Protein AF-A0A6P0Q1T5-F1 (afdb_monomer_lite)

Foldseek 3Di:
DVDDDDDDDQDDCVRVVVVCVVVVWAWDDKDFPDPPDPPVPRRDIDTDTDDPPDD

Radius of gyration: 14.45 Å; chains: 1; bounding box: 35×32×33 Å

Secondary structure (DSSP, 8-state):
-TT---------HHHHHHHHHHTTPEEEEEEEESTTS-GGG--EEEEEEE-----

Sequence (55 aa):
RPTGYRYVVGWEYQSLARCVEQAGFEIFDHYYRPPGLPCEQQCWLVIVALNRVQY

pLDDT: mean 88.42, std 11.54, range [51.44, 97.56]

Structure (mmCIF, N/CA/C/O backbone):
data_AF-A0A6P0Q1T5-F1
#
_entry.id   AF-A0A6P0Q1T5-F1
#
loop_
_atom_site.group_PDB
_atom_site.id
_atom_site.type_symbol
_atom_site.label_atom_id
_atom_site.label_alt_id
_atom_site.label_comp_id
_atom_site.label_asym_id
_atom_site.label_entity_id
_atom_site.label_seq_id
_atom_site.pdbx_PDB_ins_code
_atom_site.Cartn_x
_atom_site.Cartn_y
_atom_site.Cartn_z
_atom_site.occupancy
_atom_site.B_iso_or_equiv
_atom_site.auth_seq_id
_atom_site.auth_comp_id
_atom_site.auth_asym_id
_atom_site.auth_atom_id
_atom_site.pdbx_PDB_model_num
ATOM 1 N N . ARG A 1 1 ? 6.186 23.300 -2.916 1.00 51.44 1 ARG A N 1
ATOM 2 C CA . ARG A 1 1 ? 7.389 24.004 -2.404 1.00 51.44 1 ARG A CA 1
ATOM 3 C C . ARG A 1 1 ? 8.603 23.498 -3.183 1.00 51.44 1 ARG A C 1
ATOM 5 O O . ARG A 1 1 ? 8.735 22.282 -3.241 1.00 51.44 1 ARG A O 1
ATOM 12 N N . PRO A 1 2 ? 9.435 24.369 -3.784 1.00 63.59 2 PRO A N 1
ATOM 13 C CA . PRO A 1 2 ? 10.500 23.969 -4.717 1.00 63.59 2 PRO A CA 1
ATOM 14 C C . PRO A 1 2 ? 11.757 23.378 -4.054 1.00 63.59 2 PRO A C 1
ATOM 16 O O . PRO A 1 2 ? 12.675 22.984 -4.755 1.00 63.59 2 PRO A O 1
ATOM 19 N N . THR A 1 3 ? 11.815 23.315 -2.719 1.00 69.12 3 THR A N 1
ATOM 20 C CA . THR A 1 3 ? 13.019 22.909 -1.963 1.00 69.12 3 THR A CA 1
ATOM 21 C C . THR A 1 3 ? 12.739 21.890 -0.851 1.00 69.12 3 THR A C 1
ATOM 23 O O . THR A 1 3 ? 13.530 21.737 0.073 1.00 69.12 3 THR A O 1
ATOM 26 N N . GLY A 1 4 ? 11.598 21.195 -0.892 1.00 70.81 4 GLY A N 1
ATOM 27 C CA . GLY A 1 4 ? 11.266 20.190 0.123 1.00 70.81 4 GLY A CA 1
ATOM 28 C C . GLY A 1 4 ? 11.767 18.803 -0.265 1.00 70.81 4 GLY A C 1
ATOM 29 O O . GLY A 1 4 ? 11.249 18.234 -1.225 1.00 70.81 4 GLY A O 1
ATO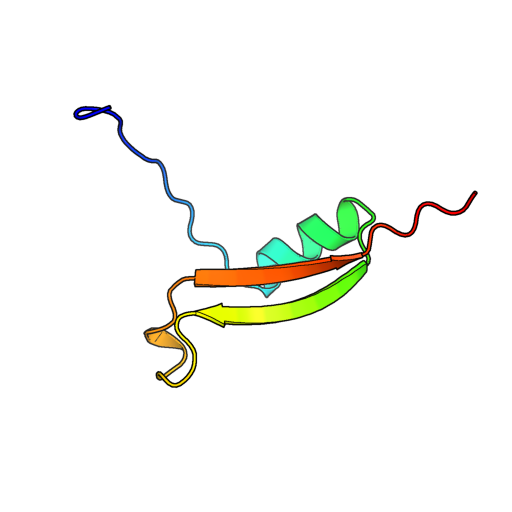M 30 N N . TYR A 1 5 ? 12.705 18.240 0.501 1.00 73.62 5 TYR A N 1
ATOM 31 C CA . TYR A 1 5 ? 13.016 16.812 0.427 1.00 73.62 5 TYR A CA 1
ATOM 32 C C . TYR A 1 5 ? 11.750 16.012 0.744 1.00 73.62 5 TYR A C 1
ATOM 34 O O . TYR A 1 5 ? 11.143 16.176 1.804 1.00 73.62 5 TYR A O 1
ATOM 42 N N . ARG A 1 6 ? 11.321 15.171 -0.199 1.00 74.50 6 ARG A N 1
ATOM 43 C CA . ARG A 1 6 ? 10.271 14.184 0.041 1.00 74.50 6 ARG A CA 1
ATOM 44 C C . ARG A 1 6 ? 10.956 12.898 0.454 1.00 74.50 6 ARG A C 1
ATOM 46 O O . ARG A 1 6 ? 11.604 12.257 -0.366 1.00 74.50 6 ARG A O 1
ATOM 53 N N . TYR A 1 7 ? 10.821 12.546 1.723 1.00 77.06 7 TYR A N 1
ATOM 54 C CA . TYR A 1 7 ? 11.178 11.213 2.171 1.00 77.06 7 TYR A CA 1
ATOM 55 C C . TYR A 1 7 ? 10.149 10.248 1.595 1.00 77.06 7 TYR A C 1
ATOM 57 O O . TYR A 1 7 ? 8.948 10.405 1.812 1.00 77.06 7 TYR A O 1
ATOM 65 N N . VAL A 1 8 ? 10.634 9.295 0.811 1.00 74.12 8 VAL A N 1
ATOM 66 C CA . VAL A 1 8 ? 9.852 8.148 0.364 1.00 74.12 8 VAL A CA 1
ATOM 67 C C . VAL A 1 8 ? 10.314 6.944 1.161 1.00 74.12 8 VAL A C 1
ATOM 69 O O . VAL A 1 8 ? 11.495 6.820 1.483 1.00 74.12 8 VAL A O 1
ATOM 72 N N . VAL A 1 9 ? 9.381 6.063 1.487 1.00 77.75 9 VAL A N 1
ATOM 73 C CA . VAL A 1 9 ? 9.698 4.773 2.083 1.00 77.75 9 VAL A CA 1
ATOM 74 C C . VAL A 1 9 ? 9.070 3.714 1.187 1.00 77.75 9 VAL A C 1
ATOM 76 O O . VAL A 1 9 ? 7.878 3.774 0.891 1.00 77.75 9 VAL A O 1
ATOM 79 N N . GLY A 1 10 ? 9.896 2.808 0.669 1.00 82.44 10 GLY A N 1
ATOM 80 C CA . GLY A 1 10 ? 9.433 1.702 -0.162 1.00 82.44 10 GLY A CA 1
ATOM 81 C C . GLY A 1 10 ? 8.913 0.596 0.741 1.00 82.44 10 GLY A C 1
ATOM 82 O O . GLY A 1 10 ? 9.677 0.063 1.543 1.00 82.44 10 GLY A O 1
ATOM 83 N N . TRP A 1 11 ? 7.619 0.304 0.662 1.00 88.69 11 TRP A N 1
ATOM 84 C CA . TRP A 1 11 ? 6.996 -0.790 1.399 1.00 88.69 11 TRP A CA 1
ATOM 85 C C . TRP A 1 11 ? 6.316 -1.727 0.418 1.00 88.69 11 TRP A C 1
ATOM 87 O O . TRP A 1 11 ? 5.545 -1.290 -0.434 1.00 88.69 11 TRP A O 1
ATOM 97 N N . GLU A 1 12 ? 6.586 -3.015 0.587 1.00 91.31 12 GLU A N 1
ATOM 98 C CA . GLU A 1 12 ? 5.867 -4.069 -0.114 1.00 91.31 12 GLU A CA 1
ATOM 99 C C . GLU A 1 12 ? 4.566 -4.415 0.603 1.00 91.31 12 GLU A C 1
ATOM 101 O O . GLU A 1 12 ? 4.417 -4.182 1.810 1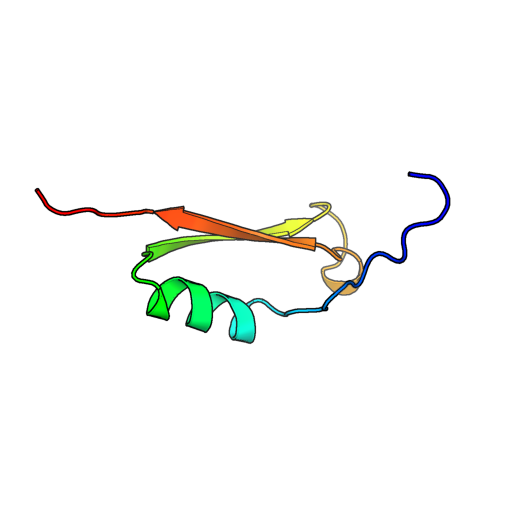.00 91.31 12 GLU A O 1
ATOM 106 N N . TYR A 1 13 ? 3.641 -5.031 -0.138 1.00 94.44 13 TYR A N 1
ATOM 107 C CA . TYR A 1 13 ? 2.319 -5.386 0.372 1.00 94.44 13 TYR A CA 1
ATOM 108 C C . TYR A 1 13 ? 2.383 -6.176 1.679 1.00 94.44 13 TYR A C 1
ATOM 110 O O . TYR A 1 13 ? 1.717 -5.809 2.639 1.00 94.44 13 TYR A O 1
ATOM 118 N N . GLN A 1 14 ? 3.246 -7.190 1.757 1.00 92.88 14 GLN A N 1
ATOM 119 C CA . GLN A 1 14 ? 3.377 -8.052 2.939 1.00 92.88 14 GLN A CA 1
ATOM 120 C C . GLN A 1 14 ? 3.685 -7.266 4.225 1.00 92.88 14 GLN A C 1
ATOM 122 O O . GLN A 1 14 ? 3.151 -7.577 5.290 1.00 92.88 14 GLN A O 1
ATOM 127 N N . SER A 1 15 ? 4.515 -6.225 4.132 1.00 93.88 15 SER A N 1
ATOM 128 C CA . SER A 1 15 ? 4.866 -5.388 5.282 1.00 93.88 15 SER A CA 1
ATOM 129 C C . SER A 1 15 ? 3.737 -4.423 5.630 1.00 93.88 15 SER A C 1
ATOM 131 O O . SER A 1 15 ? 3.392 -4.271 6.801 1.00 93.88 15 SER A O 1
ATOM 133 N N . LEU A 1 16 ? 3.152 -3.770 4.620 1.00 94.88 16 LEU A N 1
ATOM 134 C CA . LEU A 1 16 ? 2.155 -2.726 4.844 1.00 94.88 16 LEU A CA 1
ATOM 135 C C . LEU A 1 16 ? 0.793 -3.297 5.256 1.00 94.88 16 LEU A C 1
ATOM 137 O O . LEU A 1 16 ? 0.141 -2.727 6.128 1.00 94.88 16 LEU A O 1
ATOM 141 N N . ALA A 1 17 ? 0.391 -4.434 4.684 1.00 97.12 17 ALA A N 1
ATOM 142 C CA . ALA A 1 17 ? -0.871 -5.110 4.977 1.00 97.12 17 ALA A CA 1
ATOM 143 C C . ALA A 1 17 ? -1.013 -5.413 6.470 1.00 97.12 17 ALA A C 1
ATOM 145 O O . ALA A 1 17 ? -2.016 -5.055 7.082 1.00 97.12 17 ALA A O 1
ATOM 146 N N . ARG A 1 18 ? 0.048 -5.945 7.089 1.00 96.19 18 ARG A N 1
ATOM 147 C CA . ARG A 1 18 ? 0.070 -6.219 8.528 1.00 96.19 18 ARG A CA 1
ATOM 148 C C . ARG A 1 18 ? -0.225 -4.970 9.358 1.00 96.19 18 ARG A C 1
ATOM 150 O O . ARG A 1 18 ? -0.970 -5.048 10.328 1.00 96.19 18 ARG A O 1
ATOM 157 N N . CYS A 1 19 ? 0.359 -3.827 9.002 1.00 96.06 19 CYS A N 1
ATOM 158 C CA . CYS A 1 19 ? 0.113 -2.575 9.717 1.00 96.06 19 CYS A CA 1
ATOM 159 C C . CYS A 1 19 ? -1.338 -2.104 9.559 1.00 96.06 19 CYS A C 1
ATOM 161 O O . CYS A 1 19 ? -1.928 -1.627 10.525 1.00 96.06 19 CYS A O 1
ATOM 163 N N . VAL A 1 20 ? -1.912 -2.257 8.362 1.00 95.75 20 VAL A N 1
ATOM 164 C CA . VAL A 1 20 ? -3.311 -1.903 8.076 1.00 95.75 20 VAL A CA 1
ATOM 165 C C . VAL A 1 20 ? -4.272 -2.773 8.893 1.00 95.75 20 VAL A C 1
ATOM 167 O O . VAL A 1 20 ? -5.164 -2.244 9.553 1.00 95.75 20 VAL A O 1
ATOM 170 N N . GLU A 1 21 ? -4.046 -4.086 8.927 1.00 96.06 21 GLU A N 1
ATOM 171 C CA . GLU A 1 21 ? -4.854 -5.031 9.709 1.00 96.06 21 GLU A CA 1
ATOM 172 C C . GLU A 1 21 ? -4.715 -4.798 11.219 1.00 96.06 21 GLU A C 1
ATOM 174 O O . GLU A 1 21 ? -5.707 -4.771 11.945 1.00 96.06 21 GLU A O 1
ATOM 179 N N . GLN A 1 22 ? -3.493 -4.558 11.710 1.00 96.31 22 GLN A N 1
ATOM 180 C CA . GLN A 1 22 ? -3.244 -4.236 13.122 1.0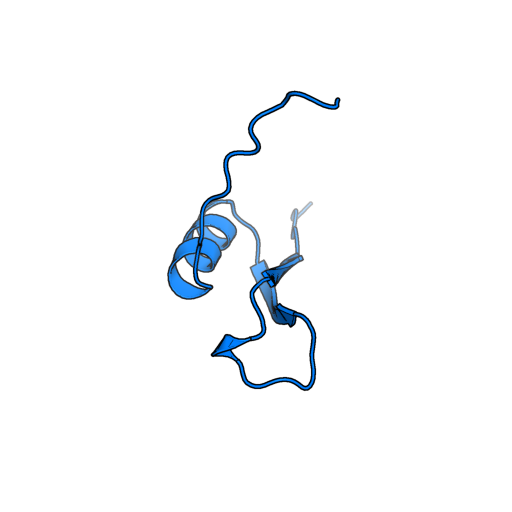0 96.31 22 GLN A CA 1
ATOM 181 C C . GLN A 1 22 ? -3.902 -2.924 13.560 1.00 96.31 22 GLN A C 1
ATOM 183 O O . GLN A 1 22 ? -4.244 -2.777 14.732 1.00 96.31 22 GLN A O 1
ATOM 188 N N . ALA A 1 23 ? -4.100 -1.984 12.635 1.00 95.56 23 ALA A N 1
ATOM 189 C CA . ALA A 1 23 ? -4.854 -0.759 12.879 1.00 95.56 23 ALA A CA 1
ATOM 190 C C . ALA A 1 23 ? -6.383 -0.979 12.913 1.00 95.56 23 ALA A C 1
ATOM 192 O O . ALA A 1 23 ? -7.122 -0.027 13.152 1.00 95.56 23 ALA A O 1
ATOM 193 N N . GLY A 1 24 ? -6.859 -2.213 12.709 1.00 95.44 24 GLY A N 1
ATOM 194 C CA . GLY A 1 24 ? -8.271 -2.591 12.801 1.00 95.44 24 GLY A CA 1
ATOM 195 C C . GLY A 1 24 ? -9.051 -2.474 11.492 1.00 95.44 24 GLY A C 1
ATOM 196 O O . GLY A 1 24 ? -10.275 -2.589 11.508 1.00 95.44 24 GLY A O 1
ATOM 197 N N . PHE A 1 25 ? -8.376 -2.248 10.364 1.00 96.25 25 PHE A N 1
ATOM 198 C CA . PH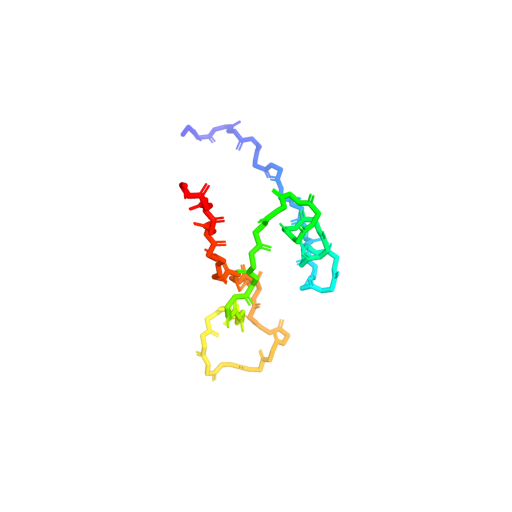E A 1 25 ? -9.025 -2.251 9.056 1.00 96.25 25 PHE A CA 1
ATOM 199 C C . PHE A 1 25 ? -9.056 -3.655 8.456 1.00 96.25 25 PHE A C 1
ATOM 201 O O . PHE A 1 25 ? -8.119 -4.436 8.606 1.00 96.25 25 PHE A O 1
ATOM 208 N N . GLU A 1 26 ? -10.108 -3.949 7.701 1.00 96.31 26 GLU A N 1
ATOM 209 C CA . GLU A 1 26 ? -10.179 -5.154 6.877 1.00 96.31 26 GLU A CA 1
ATOM 210 C C . GLU A 1 26 ? -9.720 -4.820 5.459 1.00 96.31 26 GLU A C 1
ATOM 212 O O . GLU A 1 26 ? -10.300 -3.950 4.806 1.00 96.31 26 GLU A O 1
ATOM 217 N N . ILE A 1 27 ? -8.686 -5.501 4.967 1.00 97.38 27 ILE A N 1
ATOM 218 C CA . ILE A 1 27 ? -8.224 -5.323 3.588 1.00 97.38 27 ILE A CA 1
ATOM 219 C C . ILE A 1 27 ? -9.219 -5.995 2.640 1.00 97.38 27 ILE A C 1
ATOM 221 O O . ILE A 1 27 ? -9.474 -7.192 2.734 1.00 97.38 27 ILE A O 1
ATOM 225 N N . PHE A 1 28 ? -9.761 -5.209 1.713 1.00 97.56 28 PHE A N 1
ATOM 226 C CA . PHE A 1 28 ? -10.697 -5.665 0.688 1.00 97.56 28 PHE A CA 1
ATOM 227 C C . PHE A 1 28 ? -9.989 -5.996 -0.628 1.00 97.56 28 PHE A C 1
ATOM 229 O O . PHE A 1 28 ? -10.330 -6.979 -1.279 1.00 97.56 28 PHE A O 1
ATOM 236 N N . ASP A 1 29 ? -9.005 -5.182 -1.019 1.00 97.50 29 ASP A N 1
ATOM 237 C CA . ASP A 1 29 ? -8.259 -5.356 -2.265 1.00 97.50 29 ASP A CA 1
ATOM 238 C C . ASP A 1 29 ? -6.871 -4.704 -2.173 1.00 97.50 29 ASP A C 1
ATOM 240 O O . ASP A 1 29 ? -6.639 -3.807 -1.355 1.00 97.50 29 ASP A O 1
ATOM 244 N N . HIS A 1 30 ? -5.945 -5.132 -3.025 1.00 96.00 30 HIS A N 1
ATOM 245 C CA . HIS A 1 30 ? -4.660 -4.470 -3.218 1.00 96.00 30 HIS A CA 1
ATOM 246 C C . HIS A 1 30 ? -4.147 -4.675 -4.643 1.00 96.00 30 HIS A C 1
ATOM 248 O O . HIS A 1 30 ? -4.313 -5.733 -5.244 1.00 96.00 30 HIS A O 1
ATOM 254 N N . TYR A 1 31 ? -3.474 -3.662 -5.181 1.00 94.38 31 TYR A N 1
ATOM 255 C CA . TYR A 1 31 ? -2.873 -3.739 -6.509 1.00 94.38 31 TYR A CA 1
ATOM 256 C C . TYR A 1 31 ? -1.706 -2.767 -6.641 1.00 94.38 31 TYR A C 1
ATOM 258 O O . TYR A 1 31 ? -1.623 -1.762 -5.931 1.00 94.38 31 TYR A O 1
ATOM 266 N N . TYR A 1 32 ? -0.819 -3.045 -7.592 1.00 93.88 32 TYR A N 1
ATOM 267 C CA . TYR A 1 32 ? 0.271 -2.146 -7.937 1.00 93.88 32 TYR A CA 1
ATOM 268 C C . TYR A 1 32 ? -0.106 -1.254 -9.138 1.00 93.88 32 TYR A C 1
ATOM 270 O O . TYR A 1 32 ? -1.031 -1.541 -9.907 1.00 93.88 32 TYR A O 1
ATOM 278 N N . ARG A 1 33 ? 0.544 -0.091 -9.260 1.00 94.31 33 ARG A N 1
ATOM 279 C CA . ARG A 1 33 ? 0.306 0.892 -10.331 1.00 94.31 33 ARG A CA 1
ATOM 280 C C . ARG A 1 33 ? 1.617 1.333 -10.995 1.00 94.31 33 ARG A C 1
ATOM 282 O O . ARG A 1 33 ? 2.620 1.468 -10.297 1.00 94.31 33 ARG A O 1
ATOM 289 N N . PRO A 1 34 ? 1.593 1.674 -12.298 1.00 94.94 34 PRO A N 1
ATOM 290 C CA . PRO A 1 34 ? 0.421 1.656 -13.181 1.00 94.94 34 PRO A CA 1
ATOM 291 C C . PRO A 1 34 ? 0.031 0.225 -13.602 1.00 94.94 34 PRO A C 1
ATOM 293 O O . PRO A 1 34 ? 0.899 -0.636 -13.700 1.00 94.94 34 PRO A O 1
ATOM 296 N N . PRO A 1 35 ? -1.262 -0.050 -13.848 1.00 91.50 35 PRO A N 1
ATOM 297 C CA . PRO A 1 35 ? -1.701 -1.388 -14.220 1.00 91.50 35 PRO A CA 1
ATOM 298 C C . PRO A 1 35 ? -1.297 -1.697 -15.670 1.00 91.50 35 PRO A C 1
ATOM 300 O O . PRO A 1 35 ? -1.142 -0.786 -16.484 1.00 91.50 35 PRO A O 1
ATOM 303 N N . GLY A 1 36 ? -1.162 -2.981 -16.008 1.00 92.56 36 GLY A N 1
ATOM 304 C CA . GLY A 1 36 ? -0.841 -3.429 -17.372 1.00 92.56 36 GLY A CA 1
ATOM 305 C C . GLY A 1 36 ? 0.653 -3.466 -17.722 1.00 92.56 36 GLY A C 1
ATOM 306 O O . GLY A 1 36 ? 0.995 -3.819 -18.846 1.00 92.56 36 GLY A O 1
ATOM 307 N N . LEU A 1 37 ? 1.542 -3.144 -16.777 1.00 93.94 37 LEU A N 1
ATOM 308 C CA . LEU A 1 37 ? 2.993 -3.335 -16.905 1.00 93.94 37 LEU A CA 1
ATOM 309 C C . LEU A 1 37 ? 3.469 -4.575 -16.125 1.00 93.94 37 LEU A C 1
ATOM 311 O O . LEU A 1 37 ? 2.728 -5.076 -15.278 1.00 93.94 37 LEU A O 1
ATOM 315 N N . PRO A 1 38 ? 4.700 -5.074 -16.339 1.00 93.56 38 PRO A N 1
A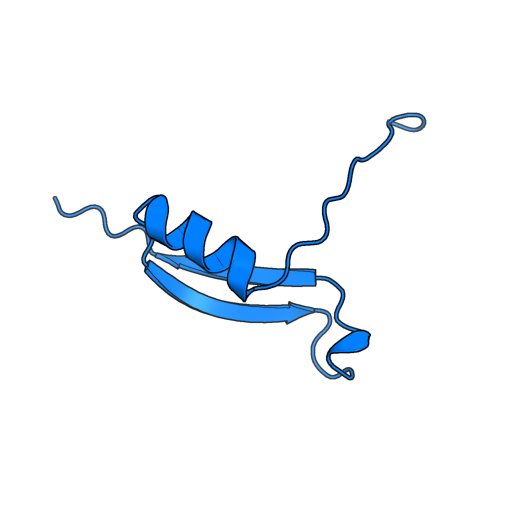TOM 316 C CA . PRO A 1 38 ? 5.315 -6.038 -15.426 1.00 93.56 38 PRO A CA 1
ATOM 317 C C . PRO A 1 38 ? 5.343 -5.498 -13.991 1.00 93.56 38 PRO A C 1
ATOM 319 O O . PRO A 1 38 ? 5.585 -4.308 -13.798 1.00 93.56 38 PRO A O 1
ATOM 322 N N . CYS A 1 39 ? 5.124 -6.361 -12.993 1.00 87.31 39 CYS A N 1
ATOM 323 C CA . CYS A 1 39 ? 5.017 -5.971 -11.577 1.00 87.31 39 CYS A CA 1
ATOM 324 C C . CYS A 1 39 ? 6.198 -5.108 -11.095 1.00 87.31 39 CYS A C 1
ATOM 326 O O . CYS A 1 39 ? 5.997 -4.134 -10.381 1.00 87.31 39 CYS A O 1
ATOM 328 N N . GLU A 1 40 ? 7.415 -5.405 -11.557 1.00 90.31 40 GLU A N 1
ATOM 329 C CA . GLU A 1 40 ? 8.650 -4.672 -11.227 1.00 90.31 40 GLU A CA 1
ATOM 330 C C . GLU A 1 40 ? 8.633 -3.193 -11.655 1.00 90.31 40 GLU A C 1
ATOM 332 O O . GLU A 1 40 ? 9.375 -2.378 -11.116 1.00 90.31 40 GLU A O 1
ATOM 337 N N . GLN A 1 41 ? 7.786 -2.829 -12.623 1.00 93.75 41 GLN A N 1
ATOM 338 C CA . GLN A 1 41 ? 7.619 -1.454 -13.108 1.00 93.75 41 GLN A CA 1
ATOM 339 C C . GLN A 1 41 ? 6.422 -0.745 -12.461 1.00 93.75 41 GLN A C 1
ATOM 341 O O . GLN A 1 41 ? 6.163 0.430 -12.732 1.00 93.75 41 GLN A O 1
ATOM 346 N N . GLN A 1 42 ? 5.670 -1.448 -11.614 1.00 93.94 42 GLN A N 1
ATOM 347 C CA . GLN A 1 42 ? 4.505 -0.915 -10.932 1.00 93.94 42 GLN A CA 1
ATOM 348 C C . GLN A 1 42 ? 4.897 -0.394 -9.543 1.00 93.94 42 GLN A C 1
ATOM 350 O O . GLN A 1 42 ? 4.594 -0.996 -8.522 1.00 93.94 42 GLN A O 1
ATOM 355 N N . CYS A 1 43 ? 5.590 0.743 -9.490 1.00 90.31 43 CYS A N 1
ATOM 356 C CA . CYS A 1 43 ? 6.250 1.229 -8.270 1.00 90.31 43 CYS A CA 1
ATOM 357 C C . CYS A 1 43 ? 5.318 1.695 -7.132 1.00 90.31 43 CYS A C 1
ATOM 359 O O . CYS A 1 43 ? 5.802 2.192 -6.116 1.00 90.31 43 CYS A O 1
ATOM 361 N N . TRP A 1 44 ? 3.998 1.607 -7.297 1.00 91.56 44 TRP A N 1
ATOM 362 C CA . TRP A 1 44 ? 3.032 2.153 -6.345 1.00 91.56 44 TRP A CA 1
ATOM 363 C C . TRP A 1 44 ? 2.072 1.078 -5.864 1.00 91.56 44 TRP A C 1
ATOM 365 O O . TRP A 1 44 ? 1.190 0.664 -6.613 1.00 91.56 44 TRP A O 1
ATOM 375 N N . LEU A 1 45 ? 2.204 0.682 -4.603 1.00 93.69 45 LEU A N 1
ATOM 376 C CA . LEU A 1 45 ? 1.230 -0.167 -3.932 1.00 93.69 45 LEU A CA 1
ATOM 377 C C . LEU A 1 45 ? -0.019 0.640 -3.552 1.00 93.69 45 LEU A C 1
ATOM 379 O O . LEU A 1 45 ? 0.075 1.718 -2.963 1.00 93.69 45 LEU A O 1
ATOM 383 N N . VAL A 1 46 ? -1.190 0.080 -3.835 1.00 95.19 46 VAL A N 1
ATOM 384 C CA . VAL A 1 46 ? -2.488 0.558 -3.358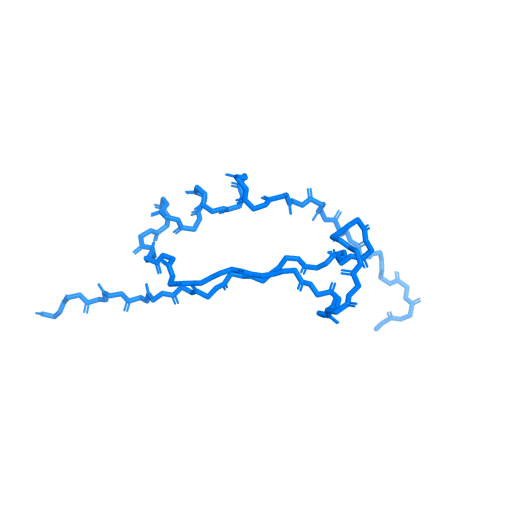 1.00 95.19 46 VAL A CA 1
ATOM 385 C C . VAL A 1 46 ? -3.126 -0.535 -2.508 1.00 95.19 46 VAL A C 1
ATOM 387 O O . VAL A 1 46 ? -3.160 -1.690 -2.922 1.00 95.19 46 VAL A O 1
ATOM 390 N N . ILE A 1 47 ? -3.650 -0.164 -1.338 1.00 97.25 47 ILE A N 1
ATOM 391 C CA . ILE A 1 47 ? -4.465 -1.029 -0.476 1.00 97.25 47 ILE A CA 1
ATOM 392 C C . ILE A 1 47 ? -5.830 -0.361 -0.302 1.00 97.25 47 ILE A C 1
ATOM 394 O O . ILE A 1 47 ? -5.907 0.809 0.079 1.00 97.25 47 ILE A O 1
ATOM 398 N N . VAL A 1 48 ? -6.900 -1.104 -0.573 1.00 97.31 48 VAL A N 1
ATOM 399 C CA . VAL A 1 48 ? -8.285 -0.709 -0.306 1.00 97.31 48 VAL A CA 1
ATOM 400 C C . VAL A 1 48 ? -8.728 -1.420 0.963 1.00 97.31 48 VAL A C 1
ATOM 402 O O . VAL A 1 48 ? -8.719 -2.649 1.019 1.00 97.31 48 VAL A O 1
ATOM 405 N N . ALA A 1 49 ? -9.111 -0.655 1.984 1.00 97.25 49 ALA A N 1
ATOM 406 C CA . ALA A 1 49 ? -9.478 -1.204 3.280 1.00 97.25 49 ALA A CA 1
ATOM 407 C C . ALA A 1 49 ? -10.809 -0.638 3.783 1.00 97.25 49 ALA A C 1
ATOM 409 O O . ALA A 1 49 ? -11.123 0.540 3.595 1.00 97.25 49 ALA A O 1
ATOM 410 N N . LEU A 1 50 ? -11.592 -1.498 4.422 1.00 96.31 50 LEU A N 1
ATOM 411 C CA . LEU A 1 50 ? -12.884 -1.178 5.005 1.00 96.31 50 LEU A CA 1
ATOM 412 C C . LEU A 1 50 ? -12.704 -0.860 6.487 1.00 96.31 50 LEU A C 1
ATOM 414 O O . LEU A 1 50 ? -12.063 -1.607 7.227 1.00 96.31 50 LEU A O 1
ATOM 418 N N . ASN A 1 51 ? -13.319 0.234 6.931 1.00 94.06 51 ASN A N 1
ATOM 419 C CA . ASN A 1 51 ? -13.474 0.524 8.350 1.00 94.06 51 ASN A CA 1
ATOM 420 C C . ASN A 1 51 ? -14.835 0.006 8.817 1.00 94.06 51 ASN A C 1
ATOM 422 O O . ASN A 1 51 ? -15.850 0.692 8.674 1.00 94.06 51 ASN A O 1
ATOM 426 N N . ARG A 1 52 ? -14.872 -1.218 9.346 1.00 83.38 52 ARG A N 1
ATOM 427 C CA . ARG A 1 52 ? -16.088 -1.771 9.947 1.00 83.38 52 ARG A CA 1
ATOM 428 C C . ARG A 1 52 ? -16.201 -1.299 11.393 1.00 83.38 52 ARG A C 1
ATOM 430 O O . ARG A 1 52 ? -15.966 -2.065 12.322 1.00 83.38 52 ARG A O 1
ATOM 437 N N . VAL A 1 53 ? -16.576 -0.038 11.589 1.00 75.19 53 VAL A N 1
ATOM 438 C CA . VAL A 1 53 ? -17.069 0.399 12.900 1.00 75.19 53 VAL A CA 1
ATOM 439 C C . VAL A 1 53 ? -18.395 -0.324 13.131 1.00 75.19 53 VAL A C 1
ATOM 441 O O . VAL A 1 53 ? -19.371 -0.069 12.427 1.00 75.19 53 VAL A O 1
ATOM 444 N N . GLN A 1 54 ? -18.412 -1.281 14.057 1.00 62.72 54 GLN A N 1
ATOM 445 C CA . GLN A 1 54 ? -19.659 -1.873 14.534 1.00 62.72 54 GLN A CA 1
ATOM 446 C C . GLN A 1 54 ? -20.305 -0.870 15.498 1.00 62.72 54 GLN A C 1
ATOM 448 O O . GLN A 1 54 ? -19.657 -0.447 16.457 1.00 62.72 54 GLN A O 1
ATOM 453 N N . TYR A 1 55 ? -21.530 -0.447 15.183 1.00 54.41 55 TYR A N 1
ATOM 454 C CA . TYR A 1 55 ? -22.379 0.383 16.044 1.00 54.41 55 TYR A CA 1
ATOM 455 C C . TYR A 1 55 ? -23.205 -0.488 16.987 1.00 54.41 55 TYR A C 1
ATOM 457 O O . TYR A 1 55 ? -23.635 -1.576 16.536 1.00 54.41 55 TYR A O 1
#